Protein AF-A0A3P7DTS7-F1 (afdb_monomer_lite)

pLDDT: mean 74.52, std 22.0, range [27.47, 95.12]

Foldseek 3Di:
DDDDDDDDDDDDDPDDPPPDDDPDPPPPDPCPPDPPPPPQVLQVVLLVVLLVVQVVCCVPPVDGDSPVSSVVSCVVPNPNHDDPVSSVVSVLVVVLCVVLVDDDDDPVCVVVVVVLCVDPVSVVVNVVVVVVVVVSCPVSDPDDDCVQQVCCVPPVNVVVDPDPVDGDGPPPPDPDDD

Radius of gyration: 28.7 Å; chains: 1; bounding box: 78×82×48 Å

Organism: Wuchereria bancrofti (NCBI:txid6293)

Structure (mmCIF, N/CA/C/O backbone):
data_AF-A0A3P7DTS7-F1
#
_entry.id   AF-A0A3P7DTS7-F1
#
loop_
_atom_site.group_PDB
_atom_site.id
_atom_site.type_symbol
_atom_site.label_atom_id
_atom_site.label_alt_id
_atom_site.label_comp_id
_atom_site.label_asym_id
_atom_site.label_entity_id
_atom_site.label_seq_id
_atom_site.pdbx_PDB_ins_code
_atom_site.Cartn_x
_atom_site.Cartn_y
_atom_site.Cartn_z
_atom_site.occupancy
_atom_site.B_iso_or_equiv
_atom_site.auth_seq_id
_atom_site.auth_comp_id
_atom_site.auth_asym_id
_atom_site.auth_atom_id
_atom_site.pdbx_PDB_model_num
ATOM 1 N N . MET A 1 1 ? 10.843 60.132 33.794 1.00 36.47 1 MET A N 1
ATOM 2 C CA . MET A 1 1 ? 12.134 60.605 33.256 1.00 36.47 1 MET A CA 1
ATOM 3 C C . MET A 1 1 ? 12.671 59.527 32.341 1.00 36.47 1 MET A C 1
ATOM 5 O O . MET A 1 1 ? 12.823 58.397 32.778 1.00 36.47 1 MET A O 1
ATOM 9 N N . ILE A 1 2 ? 12.825 59.859 31.064 1.00 34.41 2 ILE A N 1
ATOM 10 C CA . ILE A 1 2 ? 13.414 58.999 30.039 1.00 34.41 2 ILE A CA 1
ATOM 11 C C . ILE A 1 2 ? 14.927 59.214 30.133 1.00 34.41 2 ILE A C 1
ATOM 13 O O . ILE A 1 2 ? 15.391 60.320 29.863 1.00 34.41 2 ILE A O 1
ATOM 17 N N . GLU A 1 3 ? 15.685 58.200 30.550 1.00 32.91 3 GLU A N 1
ATOM 18 C CA . GLU A 1 3 ? 17.145 58.213 30.429 1.00 32.91 3 GLU A CA 1
ATOM 19 C C . GLU A 1 3 ? 17.544 57.639 29.068 1.00 32.91 3 GLU A C 1
ATOM 21 O O . GLU A 1 3 ? 17.490 56.436 28.822 1.00 32.91 3 GLU A O 1
ATOM 26 N N . HIS A 1 4 ? 17.960 58.537 28.178 1.00 30.34 4 HIS A N 1
ATOM 27 C CA . HIS A 1 4 ? 18.801 58.225 27.033 1.00 30.34 4 HIS A CA 1
ATOM 28 C C . HIS A 1 4 ? 20.237 57.981 27.516 1.00 30.34 4 HIS A C 1
ATOM 30 O O . HIS A 1 4 ? 20.854 58.882 28.083 1.00 30.34 4 HIS A O 1
ATOM 36 N N . LYS A 1 5 ? 20.810 56.811 27.213 1.00 34.59 5 LYS A N 1
ATOM 37 C CA . LYS A 1 5 ? 22.268 56.634 27.129 1.00 34.59 5 LYS A CA 1
ATOM 38 C C . LYS A 1 5 ? 22.629 55.933 25.824 1.00 34.59 5 LYS A C 1
ATOM 40 O O . LYS A 1 5 ? 22.258 54.792 25.576 1.00 34.59 5 LYS A O 1
ATOM 45 N N . SER A 1 6 ? 23.332 56.684 24.989 1.00 27.47 6 SER A N 1
ATOM 46 C CA . SER A 1 6 ? 23.875 56.335 23.681 1.00 27.47 6 SER A CA 1
ATOM 47 C C . SER A 1 6 ? 25.381 56.040 23.762 1.00 27.47 6 SER A C 1
ATOM 49 O O . SER A 1 6 ? 26.097 56.823 24.379 1.00 27.47 6 SER A O 1
ATOM 51 N N . HIS A 1 7 ? 25.819 55.005 23.021 1.00 28.27 7 HIS A N 1
ATOM 52 C CA . HIS A 1 7 ? 27.181 54.699 22.508 1.00 28.27 7 HIS A CA 1
ATOM 53 C C . HIS A 1 7 ? 28.302 54.301 23.496 1.00 28.27 7 HIS A C 1
ATOM 55 O O . HIS A 1 7 ? 28.314 54.802 24.616 1.00 28.27 7 HIS A O 1
ATOM 61 N N . PRO A 1 8 ? 29.211 53.349 23.131 1.00 34.53 8 PRO A N 1
ATOM 62 C CA . PRO A 1 8 ? 30.058 53.294 21.905 1.00 34.53 8 PRO A CA 1
ATOM 63 C C . PRO A 1 8 ? 29.959 51.961 21.109 1.00 34.53 8 PRO A C 1
ATOM 65 O O . PRO A 1 8 ? 29.666 50.916 21.672 1.00 34.53 8 PRO A O 1
ATOM 68 N N . THR A 1 9 ? 29.950 51.918 19.770 1.00 30.28 9 THR A N 1
ATOM 69 C CA . THR A 1 9 ? 31.063 51.959 18.782 1.00 30.28 9 THR A CA 1
ATOM 70 C C . THR A 1 9 ? 32.179 50.910 18.945 1.00 30.28 9 THR A C 1
ATOM 72 O O . THR A 1 9 ? 33.091 51.093 19.739 1.00 30.28 9 THR A O 1
ATOM 75 N N . GLY A 1 10 ? 32.145 49.894 18.066 1.00 28.77 10 GLY A N 1
ATOM 76 C CA . GLY A 1 10 ? 33.300 49.387 17.310 1.00 28.77 10 GLY A CA 1
ATOM 77 C C . GLY A 1 10 ? 34.329 48.509 18.029 1.00 28.77 10 GLY A C 1
ATOM 78 O O . GLY A 1 10 ? 35.309 49.022 18.557 1.00 28.77 10 GLY A O 1
ATOM 79 N N . PHE A 1 11 ? 34.214 47.182 17.884 1.00 34.56 11 PHE A N 1
ATOM 80 C CA . PHE A 1 11 ? 35.378 46.296 17.987 1.00 34.56 11 PHE A CA 1
ATOM 81 C C . PHE A 1 11 ? 35.572 45.488 16.698 1.00 34.56 11 PHE A C 1
ATOM 83 O O . PHE A 1 11 ? 34.821 44.580 16.354 1.00 34.56 11 PHE A O 1
ATOM 90 N N . ASN A 1 12 ? 36.592 45.946 15.982 1.00 29.36 12 ASN A N 1
ATOM 91 C CA . ASN A 1 12 ? 37.259 45.458 14.786 1.00 29.36 12 ASN A CA 1
ATOM 92 C C . ASN A 1 12 ? 37.348 43.934 14.564 1.00 29.36 12 ASN A C 1
ATOM 94 O O . ASN A 1 12 ? 37.830 43.189 15.410 1.00 29.36 12 ASN A O 1
ATOM 98 N N . SER A 1 13 ? 37.056 43.556 13.313 1.00 29.70 13 SER A N 1
ATOM 99 C CA . SER A 1 13 ? 37.882 42.716 12.426 1.00 29.70 13 SER A CA 1
ATOM 100 C C . SER A 1 13 ? 38.562 41.492 13.055 1.00 29.70 13 SER A C 1
ATOM 102 O O . SER A 1 13 ? 39.748 41.512 13.394 1.00 29.70 13 SER A O 1
ATOM 104 N N . MET A 1 14 ? 37.832 40.375 13.116 1.00 33.31 14 MET A N 1
ATOM 105 C CA . MET A 1 14 ? 38.456 39.059 13.236 1.00 33.31 14 MET A CA 1
ATOM 106 C C . MET A 1 14 ? 38.889 38.603 11.843 1.00 33.31 14 MET A C 1
ATOM 108 O O . MET A 1 14 ? 38.082 38.289 10.971 1.00 33.31 14 MET A O 1
ATOM 112 N N . LYS A 1 15 ? 40.204 38.696 11.646 1.00 32.66 15 LYS A N 1
ATOM 113 C CA . LYS A 1 15 ? 40.953 38.434 10.421 1.00 32.66 15 LYS A CA 1
ATOM 114 C C . LYS A 1 15 ? 40.528 37.123 9.763 1.00 32.66 15 LYS A C 1
ATOM 116 O O . LYS A 1 15 ? 40.462 36.087 10.418 1.00 32.66 15 LYS A O 1
ATOM 121 N N . ALA A 1 16 ? 40.334 37.184 8.448 1.00 32.38 16 ALA A N 1
ATOM 122 C CA . ALA A 1 16 ? 40.253 36.028 7.572 1.00 32.38 16 ALA A CA 1
ATOM 123 C C . ALA A 1 16 ? 41.529 35.185 7.727 1.00 32.38 16 ALA A C 1
ATOM 125 O O . ALA A 1 16 ? 42.580 35.501 7.166 1.00 32.38 16 ALA A O 1
ATOM 126 N N . THR A 1 17 ? 41.456 34.132 8.538 1.00 35.34 17 THR A N 1
ATOM 127 C CA . THR A 1 17 ? 42.524 33.145 8.639 1.00 35.34 17 THR A CA 1
ATOM 128 C C . THR A 1 17 ? 42.531 32.368 7.334 1.00 35.34 17 THR A C 1
ATOM 130 O O . THR A 1 17 ? 41.651 31.558 7.066 1.00 35.34 17 THR A O 1
ATOM 133 N N . HIS A 1 18 ? 43.521 32.687 6.511 1.00 32.66 18 HIS A N 1
ATOM 134 C CA . HIS A 1 18 ? 43.873 32.049 5.256 1.00 32.66 18 HIS A CA 1
ATOM 135 C C . HIS A 1 18 ? 44.102 30.543 5.483 1.00 32.66 18 HIS A C 1
ATOM 137 O O . HIS A 1 18 ? 45.225 30.104 5.749 1.00 32.66 18 HIS A O 1
ATOM 143 N N . THR A 1 19 ? 43.038 29.740 5.433 1.00 35.66 19 THR A N 1
ATOM 144 C CA . THR A 1 19 ? 43.130 28.281 5.470 1.00 35.66 19 THR A CA 1
ATOM 145 C C . THR A 1 19 ? 43.771 27.828 4.167 1.00 35.66 19 THR A C 1
ATOM 147 O O . THR A 1 19 ? 43.203 27.866 3.080 1.00 35.66 19 THR A O 1
ATOM 150 N N . ARG A 1 20 ? 45.052 27.501 4.302 1.00 34.19 20 ARG A N 1
ATOM 151 C CA . ARG A 1 20 ? 45.963 27.021 3.274 1.00 34.19 20 ARG A CA 1
ATOM 152 C C . ARG A 1 20 ? 45.330 25.799 2.590 1.00 34.19 20 ARG A C 1
ATOM 154 O O . ARG A 1 20 ? 45.119 24.785 3.249 1.00 34.19 20 ARG A O 1
ATOM 161 N N . PHE A 1 21 ? 45.005 25.909 1.300 1.00 36.44 21 PHE A N 1
ATOM 162 C CA . PHE A 1 21 ? 44.602 24.757 0.491 1.00 36.44 21 PHE A CA 1
ATOM 163 C C . PHE A 1 21 ? 45.713 23.694 0.556 1.00 36.44 21 PHE A C 1
ATOM 165 O O . PHE A 1 21 ? 46.879 24.044 0.343 1.00 36.44 21 PHE A O 1
ATOM 172 N N . PRO A 1 22 ? 45.401 22.430 0.890 1.00 38.31 22 PRO A N 1
ATOM 173 C CA . PRO A 1 22 ? 46.414 21.390 1.003 1.00 38.31 22 PRO A CA 1
ATOM 174 C C . PRO A 1 22 ? 47.018 21.088 -0.373 1.00 38.31 22 PRO A C 1
ATOM 176 O O . PRO A 1 22 ? 46.310 20.844 -1.348 1.00 38.31 22 PRO A O 1
ATOM 179 N N . SER A 1 23 ? 48.348 21.137 -0.444 1.00 47.91 23 SER A N 1
ATOM 180 C CA . SER A 1 23 ? 49.154 21.002 -1.663 1.00 47.91 23 SER A CA 1
ATOM 181 C C . SER A 1 23 ? 49.487 19.552 -2.029 1.00 47.91 23 SER A C 1
ATOM 183 O O . SER A 1 23 ? 50.338 19.320 -2.884 1.00 47.91 23 SER A O 1
ATOM 185 N N . SER A 1 24 ? 48.861 18.566 -1.383 1.00 36.00 24 SER A N 1
ATOM 186 C CA . SER A 1 24 ? 49.081 17.156 -1.686 1.00 36.00 24 SER A CA 1
ATOM 187 C C . SER A 1 24 ? 47.774 16.361 -1.519 1.00 36.00 24 SER A C 1
ATOM 189 O O . SER A 1 24 ? 47.041 16.580 -0.552 1.00 36.00 24 SER A O 1
ATOM 191 N N . PRO A 1 25 ? 47.448 15.446 -2.451 1.00 50.06 25 PRO A N 1
ATOM 192 C CA . PRO A 1 25 ? 46.211 14.665 -2.404 1.00 50.06 25 PRO A CA 1
ATOM 193 C C . PRO A 1 25 ? 46.178 13.618 -1.276 1.00 50.06 25 PRO A C 1
ATOM 195 O O . PRO A 1 25 ? 45.142 12.992 -1.076 1.00 50.06 25 PRO A O 1
ATOM 198 N N . PHE A 1 26 ? 47.274 13.431 -0.533 1.00 45.91 26 PHE A N 1
ATOM 199 C CA . PHE A 1 26 ? 47.358 12.454 0.558 1.00 45.91 26 PHE A CA 1
ATOM 200 C C . PHE A 1 26 ? 47.101 13.041 1.954 1.00 45.91 26 PHE A C 1
ATOM 202 O O . PHE A 1 26 ? 46.939 12.272 2.895 1.00 45.91 26 PHE A O 1
ATOM 209 N N . ASP A 1 27 ? 46.980 14.368 2.087 1.00 39.72 27 ASP A N 1
ATOM 210 C CA . ASP A 1 27 ? 46.731 15.026 3.382 1.00 39.72 27 ASP A CA 1
ATOM 211 C C . ASP A 1 27 ? 45.262 15.418 3.609 1.00 39.72 27 ASP A C 1
ATOM 213 O O . ASP A 1 27 ? 44.934 16.058 4.611 1.00 39.72 27 ASP A O 1
ATOM 217 N N . ALA A 1 28 ? 44.346 15.039 2.712 1.00 40.72 28 ALA A N 1
ATOM 218 C CA . ALA A 1 28 ? 42.929 15.084 3.046 1.00 40.72 28 ALA A CA 1
ATOM 219 C C . ALA A 1 28 ? 42.670 13.948 4.050 1.00 40.72 28 ALA A C 1
ATOM 221 O O . ALA A 1 28 ? 42.812 12.782 3.667 1.00 40.72 28 ALA A O 1
ATOM 222 N N . PRO A 1 29 ? 42.298 14.237 5.316 1.00 38.75 29 PRO A N 1
ATOM 223 C CA . PRO A 1 29 ? 41.859 13.182 6.212 1.00 38.75 29 PRO A CA 1
ATOM 224 C C . PRO A 1 29 ? 40.735 12.485 5.480 1.00 38.75 29 PRO A C 1
ATOM 226 O O . PRO A 1 29 ? 39.833 13.174 5.014 1.00 38.75 29 PRO A O 1
ATOM 229 N N . THR A 1 30 ? 40.849 11.170 5.322 1.00 40.69 30 THR A N 1
ATOM 230 C CA . THR A 1 30 ? 39.869 10.260 4.740 1.00 40.69 30 THR A CA 1
ATOM 231 C C . THR A 1 30 ? 38.453 10.685 5.130 1.00 40.69 30 THR A C 1
ATOM 233 O O . THR A 1 30 ? 37.888 10.213 6.115 1.00 40.69 30 THR A O 1
ATOM 236 N N . LEU A 1 31 ? 37.882 11.612 4.354 1.00 41.22 31 LEU A N 1
ATOM 237 C CA . LEU A 1 31 ? 36.515 12.101 4.443 1.00 41.22 31 LEU A CA 1
ATOM 238 C C . LEU A 1 31 ? 35.659 11.016 3.798 1.00 41.22 31 LEU A C 1
ATOM 240 O O . LEU A 1 31 ? 34.982 11.210 2.797 1.00 41.22 31 LEU A O 1
ATOM 244 N N . LEU A 1 32 ? 35.709 9.833 4.404 1.00 45.75 32 LEU A N 1
ATOM 245 C CA . LEU A 1 32 ? 34.813 8.713 4.164 1.00 45.75 32 LEU A CA 1
ATOM 246 C C . LEU A 1 32 ? 33.495 8.923 4.928 1.00 45.75 32 LEU A C 1
ATOM 248 O O . LEU A 1 32 ? 32.799 7.976 5.280 1.00 45.75 32 LEU A O 1
ATOM 252 N N . THR A 1 33 ? 33.151 10.178 5.214 1.00 42.16 33 THR A N 1
ATOM 253 C CA . THR A 1 33 ? 31.986 10.574 5.992 1.00 42.16 33 THR A CA 1
ATOM 254 C C . THR A 1 33 ? 31.132 11.505 5.141 1.00 42.16 33 THR A C 1
ATOM 256 O O . THR A 1 33 ? 31.444 12.688 5.030 1.00 42.16 33 THR A O 1
ATOM 259 N N . SER A 1 34 ? 30.082 10.951 4.515 1.00 47.47 34 SER A N 1
ATOM 260 C CA . SER A 1 34 ? 28.771 11.593 4.242 1.00 47.47 34 SER A CA 1
ATOM 261 C C . SER A 1 34 ? 28.111 11.184 2.909 1.00 47.47 34 SER A C 1
ATOM 263 O O . SER A 1 34 ? 26.918 11.411 2.737 1.00 47.47 34 SER A O 1
ATOM 265 N N . GLN A 1 35 ? 28.788 10.511 1.968 1.00 44.25 35 GLN A N 1
ATOM 266 C CA . GLN A 1 35 ? 28.111 10.134 0.706 1.00 44.25 35 GLN A CA 1
ATOM 267 C C . GLN A 1 35 ? 27.339 8.802 0.743 1.00 44.25 35 GLN A C 1
ATOM 269 O O . GLN A 1 35 ? 26.480 8.567 -0.104 1.00 44.25 35 GLN A O 1
ATOM 274 N N . THR A 1 36 ? 27.546 7.945 1.746 1.00 48.75 36 THR A N 1
ATOM 275 C CA . THR A 1 36 ? 26.951 6.594 1.773 1.00 48.75 36 THR A CA 1
ATOM 276 C C . THR A 1 36 ? 25.587 6.484 2.459 1.00 48.75 36 THR A C 1
ATOM 278 O O . THR A 1 36 ? 24.913 5.475 2.280 1.00 48.75 36 THR A O 1
ATOM 281 N N . ILE A 1 37 ? 25.117 7.506 3.184 1.00 55.25 37 ILE A N 1
ATOM 282 C CA . ILE A 1 37 ? 23.807 7.448 3.874 1.00 55.25 37 ILE A CA 1
ATOM 283 C C . ILE A 1 37 ? 22.656 7.942 2.970 1.00 55.25 37 ILE A C 1
ATOM 285 O O . ILE A 1 37 ? 21.493 7.635 3.225 1.00 55.25 37 ILE A O 1
ATOM 289 N N . CYS A 1 38 ? 22.955 8.636 1.863 1.00 55.53 38 CYS A N 1
ATOM 290 C CA . CYS A 1 38 ? 21.939 9.360 1.087 1.00 55.53 38 CYS A CA 1
ATOM 291 C C . CYS A 1 38 ? 21.828 8.994 -0.402 1.00 55.53 38 CYS A C 1
ATOM 293 O O . CYS A 1 38 ? 20.898 9.480 -1.042 1.00 55.53 38 CYS A O 1
ATOM 295 N N . HIS A 1 39 ? 22.693 8.141 -0.966 1.00 48.56 39 HIS A N 1
ATOM 296 C CA . HIS A 1 39 ? 22.637 7.830 -2.407 1.00 48.56 39 HIS A CA 1
ATOM 297 C C . HIS A 1 39 ? 21.328 7.119 -2.811 1.00 48.56 39 HIS A C 1
ATOM 299 O O . HIS A 1 39 ? 20.720 7.467 -3.813 1.00 48.56 39 HIS A O 1
ATOM 305 N N . ASN A 1 40 ? 20.809 6.225 -1.958 1.00 52.94 40 ASN A N 1
ATOM 306 C CA . ASN A 1 40 ? 19.580 5.455 -2.229 1.00 52.94 40 ASN A CA 1
ATOM 307 C C . ASN A 1 40 ? 18.344 5.986 -1.472 1.00 52.94 40 ASN A C 1
ATOM 309 O O . ASN A 1 40 ? 17.281 5.361 -1.474 1.00 52.94 40 ASN A O 1
ATOM 313 N N . GLY A 1 41 ? 18.477 7.118 -0.769 1.00 56.84 41 GLY A N 1
ATOM 314 C CA . GLY A 1 41 ? 17.368 7.752 -0.046 1.00 56.84 41 GLY A CA 1
ATOM 315 C C . GLY A 1 41 ? 16.354 8.416 -0.980 1.00 56.84 41 GLY A C 1
ATOM 316 O O . GLY A 1 41 ? 15.178 8.489 -0.632 1.00 56.84 41 GLY A O 1
ATOM 317 N N . GLY A 1 42 ? 16.797 8.842 -2.171 1.00 62.62 42 GLY A N 1
ATOM 318 C CA . GLY A 1 42 ? 15.951 9.471 -3.190 1.00 62.62 42 GLY A CA 1
ATOM 319 C C . GLY A 1 42 ? 14.773 8.589 -3.595 1.00 62.62 42 GLY A C 1
ATOM 320 O O . GLY A 1 42 ? 13.638 9.038 -3.504 1.00 62.62 42 GLY A O 1
ATOM 321 N N . GLY A 1 43 ? 15.037 7.314 -3.892 1.00 77.88 43 GLY A N 1
ATOM 322 C CA . GLY A 1 43 ? 14.031 6.350 -4.345 1.00 77.88 43 GLY A CA 1
ATOM 323 C C . GLY A 1 43 ? 12.868 6.115 -3.377 1.00 77.88 43 GLY A C 1
ATOM 324 O O . GLY A 1 43 ? 11.701 6.156 -3.759 1.00 77.88 43 GLY A O 1
ATOM 325 N N . ARG A 1 44 ? 13.168 5.879 -2.091 1.00 84.00 44 ARG A N 1
ATOM 326 C CA . ARG A 1 44 ? 12.124 5.622 -1.078 1.00 84.00 44 ARG A CA 1
ATOM 327 C C . ARG A 1 44 ? 11.338 6.881 -0.739 1.00 84.00 44 ARG A C 1
ATOM 329 O O . ARG A 1 44 ? 10.119 6.819 -0.624 1.00 84.00 44 ARG A O 1
ATOM 336 N N . SER A 1 45 ? 12.030 8.013 -0.601 1.00 87.25 45 SER A N 1
ATOM 337 C CA . SER A 1 45 ? 11.374 9.298 -0.366 1.00 87.25 45 SER A CA 1
ATOM 338 C C . SER A 1 45 ? 10.506 9.703 -1.557 1.00 87.25 45 SER A C 1
ATOM 340 O O . SER A 1 45 ? 9.411 10.207 -1.353 1.00 87.25 45 SER A O 1
ATOM 342 N N . GLY A 1 46 ? 10.944 9.436 -2.789 1.00 89.38 46 GLY A N 1
ATOM 343 C CA . GLY A 1 46 ? 10.154 9.670 -3.996 1.00 89.38 46 GLY A CA 1
ATOM 344 C C . GLY A 1 46 ? 8.911 8.824 -4.079 1.00 89.38 46 GLY A C 1
ATOM 345 O O . GLY A 1 46 ? 7.839 9.365 -4.324 1.00 89.38 46 GLY A O 1
ATOM 346 N N . ALA A 1 47 ? 9.036 7.524 -3.811 1.00 90.56 47 ALA A N 1
ATOM 347 C CA . ALA A 1 47 ? 7.882 6.639 -3.762 1.00 90.56 47 ALA A CA 1
ATOM 348 C C . ALA A 1 47 ? 6.866 7.090 -2.703 1.00 90.56 47 ALA A C 1
ATOM 350 O O . ALA A 1 47 ? 5.669 7.119 -2.970 1.00 90.56 47 ALA A O 1
ATOM 351 N N . PHE A 1 48 ? 7.345 7.516 -1.530 1.00 91.25 48 PHE A N 1
ATOM 352 C CA . PHE A 1 48 ? 6.491 8.075 -0.484 1.00 91.25 48 PHE A CA 1
ATOM 353 C C . PHE A 1 48 ? 5.798 9.375 -0.919 1.00 91.25 48 PHE A C 1
ATOM 355 O O . PHE A 1 48 ? 4.588 9.493 -0.762 1.00 91.25 48 PHE A O 1
ATOM 362 N N . LEU A 1 49 ? 6.535 10.329 -1.497 1.00 92.19 49 LEU A N 1
ATOM 363 C CA . LEU A 1 49 ? 5.971 11.599 -1.972 1.00 92.19 49 LEU A CA 1
ATOM 364 C C . LEU A 1 49 ? 4.960 11.390 -3.105 1.00 92.19 49 LEU A C 1
ATOM 366 O O . LEU A 1 49 ? 3.916 12.034 -3.121 1.00 92.19 49 LEU A O 1
ATOM 370 N N . ALA A 1 50 ? 5.248 10.479 -4.036 1.00 93.25 50 ALA A N 1
ATOM 371 C CA . ALA A 1 50 ? 4.337 10.126 -5.118 1.00 93.25 50 ALA A CA 1
ATOM 372 C C . ALA A 1 50 ? 3.049 9.498 -4.583 1.00 93.25 50 ALA A C 1
ATOM 374 O O . ALA A 1 50 ? 1.964 9.850 -5.044 1.00 93.25 50 ALA A O 1
ATOM 375 N N . LEU A 1 51 ? 3.169 8.596 -3.604 1.00 94.00 51 LEU A N 1
ATOM 376 C CA . LEU A 1 51 ? 2.035 7.965 -2.941 1.00 94.00 51 LEU A CA 1
ATOM 377 C C . LEU A 1 51 ? 1.173 9.002 -2.212 1.00 94.00 51 LEU A C 1
ATOM 379 O O . LEU A 1 51 ? -0.026 9.068 -2.457 1.00 94.00 51 LEU A O 1
ATOM 383 N N . ASP A 1 52 ? 1.779 9.834 -1.365 1.00 94.44 52 ASP A N 1
ATOM 384 C CA . ASP A 1 52 ? 1.077 10.858 -0.583 1.00 94.44 52 ASP A CA 1
ATOM 385 C C . ASP A 1 52 ? 0.334 11.857 -1.484 1.00 94.44 52 ASP A C 1
ATOM 387 O O . ASP A 1 52 ? -0.869 12.079 -1.330 1.00 94.44 52 ASP A O 1
ATOM 391 N N . ALA A 1 53 ? 1.010 12.363 -2.519 1.00 94.06 53 ALA A N 1
ATOM 392 C CA . ALA A 1 53 ? 0.410 13.291 -3.469 1.00 94.06 53 ALA A CA 1
ATOM 393 C C . ALA A 1 53 ? -0.755 12.663 -4.259 1.00 94.06 53 ALA A C 1
ATOM 395 O O . ALA A 1 53 ? -1.782 13.312 -4.470 1.00 94.06 53 ALA A O 1
ATOM 396 N N . ASN A 1 54 ? -0.636 11.391 -4.655 1.00 95.12 54 ASN A N 1
ATOM 397 C CA . ASN A 1 54 ? -1.718 10.672 -5.331 1.00 95.12 54 ASN A CA 1
ATOM 398 C C . ASN A 1 54 ? -2.891 10.354 -4.396 1.00 95.12 54 ASN A C 1
ATOM 400 O O . ASN A 1 54 ? -4.039 10.407 -4.827 1.00 95.12 54 ASN A O 1
ATOM 404 N N . LEU A 1 55 ? -2.641 10.072 -3.116 1.00 93.44 55 LEU A N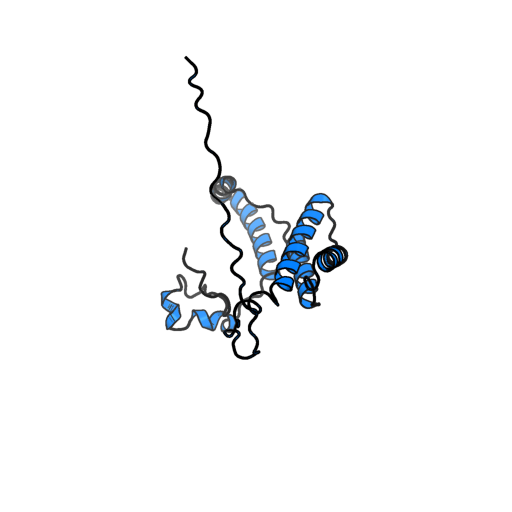 1
ATOM 405 C CA . LEU A 1 55 ? -3.706 9.895 -2.126 1.00 93.44 55 LEU A CA 1
ATOM 406 C C . LEU A 1 55 ? -4.482 11.197 -1.898 1.00 93.44 55 LEU A C 1
ATOM 408 O O . LEU A 1 55 ? -5.706 11.172 -1.757 1.00 93.44 55 LEU A O 1
ATOM 412 N N . GLU A 1 56 ? -3.803 12.345 -1.884 1.00 93.12 56 GLU A N 1
ATOM 413 C CA . GLU A 1 56 ? -4.480 13.641 -1.852 1.00 93.12 56 GLU A CA 1
ATOM 414 C C . GLU A 1 56 ? -5.291 13.914 -3.122 1.00 93.12 56 GLU A C 1
ATOM 416 O O . GLU A 1 56 ? -6.422 14.403 -3.031 1.00 93.12 56 GLU A O 1
ATOM 421 N N . LEU A 1 57 ? -4.733 13.602 -4.296 1.00 93.88 57 LEU A N 1
ATOM 422 C CA . LEU A 1 57 ? -5.425 13.743 -5.577 1.00 93.88 57 LEU A CA 1
ATOM 423 C C . LEU A 1 57 ? -6.692 12.883 -5.612 1.00 93.88 57 LEU A C 1
ATOM 425 O O . LEU A 1 57 ? -7.762 13.387 -5.966 1.00 93.88 57 LEU A O 1
ATOM 429 N N . LEU A 1 58 ? -6.588 11.631 -5.163 1.00 93.62 58 LEU A N 1
ATOM 430 C CA . LEU A 1 58 ? -7.697 10.689 -5.066 1.00 93.62 58 LEU A CA 1
ATOM 431 C C . LEU A 1 58 ? -8.815 11.243 -4.177 1.00 93.62 58 LEU A C 1
ATOM 433 O O . LEU A 1 58 ? -9.976 11.224 -4.577 1.00 93.62 58 LEU A O 1
ATOM 437 N N . LYS A 1 59 ? -8.484 11.810 -3.010 1.00 90.75 59 LYS A N 1
ATOM 438 C CA . LYS A 1 59 ? -9.480 12.418 -2.107 1.00 90.75 59 LYS A CA 1
ATOM 439 C C . LYS A 1 59 ? -10.176 13.639 -2.712 1.00 90.75 59 LYS A C 1
ATOM 441 O O . LYS A 1 59 ? -11.358 13.849 -2.461 1.00 90.75 59 LYS A O 1
ATOM 446 N N . LYS A 1 60 ? -9.446 14.469 -3.465 1.00 92.94 60 LYS A N 1
ATOM 447 C CA . LYS A 1 60 ? -9.958 15.739 -4.013 1.00 92.94 60 LYS A CA 1
ATOM 448 C C . LYS A 1 60 ? -10.731 15.557 -5.322 1.00 92.94 60 LYS A C 1
ATOM 450 O O . LYS A 1 60 ? -11.697 16.274 -5.557 1.00 92.94 60 LYS A O 1
ATOM 455 N N . THR A 1 61 ? -10.292 14.638 -6.179 1.00 93.81 61 THR A N 1
ATOM 456 C CA . THR A 1 61 ? -10.766 14.523 -7.572 1.00 93.81 61 THR A CA 1
ATOM 457 C C . THR A 1 61 ? -11.304 13.141 -7.934 1.00 93.81 61 THR A C 1
ATOM 459 O O . THR A 1 61 ? -11.933 12.994 -8.978 1.00 93.81 61 THR A O 1
ATOM 462 N N . GLY A 1 62 ? -11.060 12.123 -7.101 1.00 91.00 62 GLY A N 1
ATOM 463 C CA . GLY A 1 62 ? -11.368 10.728 -7.423 1.00 91.00 62 GLY A CA 1
ATOM 464 C C . GLY A 1 62 ? -10.440 10.110 -8.473 1.00 91.00 62 GLY A C 1
ATOM 465 O O . GLY A 1 62 ? -10.736 9.027 -8.968 1.00 91.00 62 GLY A O 1
ATOM 466 N N . GLN A 1 63 ? -9.345 10.787 -8.835 1.00 93.50 63 GLN A N 1
ATOM 467 C CA . GLN A 1 63 ? -8.398 10.341 -9.857 1.00 93.50 63 GLN A CA 1
ATOM 468 C C . GLN A 1 63 ? -7.020 10.057 -9.260 1.00 93.50 63 GLN A C 1
ATOM 470 O O . GLN A 1 63 ? -6.665 10.559 -8.195 1.00 93.50 63 GLN A O 1
ATOM 475 N N . ILE A 1 64 ? -6.250 9.236 -9.970 1.00 94.00 64 ILE A N 1
ATOM 476 C CA . ILE A 1 64 ? -4.877 8.862 -9.637 1.00 94.00 64 ILE A CA 1
ATOM 477 C C . ILE A 1 64 ? -4.042 9.052 -10.898 1.00 94.00 64 ILE A C 1
ATOM 479 O O . ILE A 1 64 ? -4.437 8.590 -11.967 1.00 94.00 64 ILE A O 1
ATOM 483 N N . ASP A 1 65 ? -2.882 9.687 -10.762 1.00 94.19 65 ASP A N 1
ATOM 484 C CA . ASP A 1 65 ? -1.917 9.856 -11.842 1.00 94.19 65 ASP A CA 1
ATOM 485 C C . ASP A 1 65 ? -0.495 9.621 -11.318 1.00 94.19 65 ASP A C 1
ATOM 487 O O . ASP A 1 65 ? 0.219 10.521 -10.881 1.00 94.19 65 ASP A O 1
ATOM 491 N N . VAL A 1 66 ? -0.056 8.366 -11.333 1.00 93.81 66 VAL A N 1
ATOM 492 C CA . VAL A 1 66 ? 1.283 8.016 -10.838 1.00 93.81 66 VAL A CA 1
ATOM 493 C C . VAL A 1 66 ? 2.376 8.516 -11.785 1.00 93.81 66 VAL A C 1
ATOM 495 O O . VAL A 1 66 ? 3.461 8.895 -11.342 1.00 93.81 66 VAL A O 1
ATOM 498 N N . TYR A 1 67 ? 2.110 8.516 -13.091 1.00 92.06 67 TYR A N 1
ATOM 499 C CA . TYR A 1 67 ? 3.126 8.789 -14.101 1.00 92.06 67 TYR A CA 1
ATOM 500 C C . TYR A 1 67 ? 3.466 10.276 -14.184 1.00 92.06 67 TYR A C 1
ATOM 502 O O . TYR A 1 67 ? 4.647 10.633 -14.173 1.00 92.06 67 TYR A O 1
ATOM 510 N N . GLU A 1 68 ? 2.457 11.147 -14.216 1.00 92.25 68 GLU A N 1
ATOM 511 C CA . GLU A 1 68 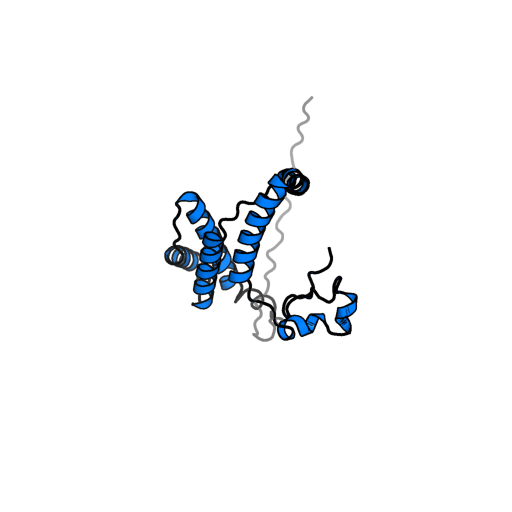? 2.686 12.590 -14.268 1.00 92.25 68 GLU A CA 1
ATOM 512 C C . GLU A 1 68 ? 3.322 13.091 -12.968 1.00 92.25 68 GLU A C 1
ATOM 514 O O . GLU A 1 68 ? 4.308 13.828 -13.001 1.00 92.25 68 GLU A O 1
ATOM 519 N N . TYR A 1 69 ? 2.862 12.601 -11.812 1.00 92.00 69 TYR A N 1
ATOM 520 C CA . TYR A 1 69 ? 3.508 12.917 -10.535 1.00 92.00 69 TYR A CA 1
ATOM 521 C C . TYR A 1 69 ? 4.945 12.396 -10.466 1.00 92.00 69 TYR A C 1
ATOM 523 O O . TYR A 1 69 ? 5.824 13.097 -9.963 1.00 92.00 69 TYR A O 1
ATOM 531 N N . GLY A 1 70 ? 5.220 11.211 -11.019 1.00 91.50 70 GLY A N 1
ATOM 532 C CA . GLY A 1 70 ? 6.580 10.693 -11.135 1.00 91.50 70 GLY A CA 1
ATOM 533 C C . GLY A 1 70 ? 7.491 11.619 -11.943 1.00 91.50 70 GLY A C 1
ATOM 534 O O . GLY A 1 70 ? 8.593 11.941 -11.496 1.00 91.50 70 GLY A O 1
ATOM 535 N N . LYS A 1 71 ? 7.014 12.140 -13.080 1.00 91.38 71 LYS A N 1
ATOM 536 C CA . LYS A 1 71 ? 7.753 13.141 -13.868 1.00 91.38 71 LYS A CA 1
ATOM 537 C C . LYS A 1 71 ? 7.986 14.437 -13.107 1.00 91.38 71 LYS A C 1
ATOM 539 O O . LYS A 1 71 ? 9.108 14.939 -13.113 1.00 91.38 71 LYS A O 1
ATOM 544 N N . ILE A 1 72 ? 6.956 14.978 -12.455 1.00 92.38 72 ILE A N 1
ATOM 545 C CA . ILE A 1 72 ? 7.064 16.208 -11.656 1.00 92.38 72 ILE A CA 1
ATOM 546 C C . ILE A 1 72 ? 8.149 16.040 -10.585 1.00 92.38 72 ILE A C 1
ATOM 548 O O . ILE A 1 72 ? 8.994 16.919 -10.414 1.00 92.38 72 ILE A O 1
ATOM 552 N N . LEU A 1 73 ? 8.172 14.889 -9.910 1.00 90.12 73 LEU A N 1
ATOM 553 C CA . LEU A 1 73 ? 9.159 14.577 -8.881 1.00 90.12 73 LEU A CA 1
ATOM 554 C C . LEU A 1 73 ? 10.580 14.441 -9.436 1.00 90.12 73 LEU A C 1
ATOM 556 O O . LEU A 1 73 ? 11.501 15.020 -8.862 1.00 90.12 73 LEU A O 1
ATOM 560 N N . ILE A 1 74 ? 10.764 13.733 -10.553 1.00 89.75 74 ILE A N 1
ATOM 561 C CA . ILE A 1 74 ? 12.076 13.579 -11.206 1.00 89.75 74 ILE A CA 1
ATOM 562 C C . ILE A 1 74 ? 12.600 14.933 -11.709 1.00 89.75 74 ILE A C 1
ATOM 564 O O . ILE A 1 74 ? 13.788 15.223 -11.571 1.00 89.75 74 ILE A O 1
ATOM 568 N N . ASN A 1 75 ? 11.719 15.786 -12.241 1.00 89.94 75 ASN A N 1
ATOM 569 C CA . ASN A 1 75 ? 12.068 17.140 -12.676 1.00 89.94 75 ASN A CA 1
ATOM 570 C C . ASN A 1 75 ? 12.464 18.041 -11.497 1.00 89.94 75 ASN A C 1
ATOM 572 O O . ASN A 1 75 ? 13.377 18.853 -11.626 1.00 89.94 75 ASN A O 1
ATOM 576 N N . ALA A 1 76 ? 11.794 17.906 -10.349 1.00 89.00 76 ALA A N 1
ATOM 577 C CA . ALA A 1 76 ? 12.128 18.658 -9.141 1.00 89.00 76 ALA A CA 1
ATOM 578 C C . ALA A 1 76 ? 13.442 18.177 -8.503 1.00 89.00 76 ALA A C 1
ATOM 580 O O . ALA A 1 76 ? 14.232 18.984 -8.009 1.00 89.00 76 ALA A O 1
ATOM 581 N N . ARG A 1 77 ? 13.685 16.862 -8.503 1.00 84.81 77 ARG A N 1
ATOM 582 C CA . ARG A 1 77 ? 14.923 16.246 -8.027 1.00 84.81 77 ARG A CA 1
ATOM 583 C C . ARG A 1 77 ? 15.233 14.995 -8.857 1.00 84.81 77 ARG A C 1
ATOM 585 O O . ARG A 1 77 ? 14.516 14.003 -8.723 1.00 84.81 77 ARG A O 1
ATOM 592 N N . PRO A 1 78 ? 16.326 14.990 -9.640 1.00 84.50 78 PRO A N 1
ATOM 593 C CA . PRO A 1 78 ? 16.752 13.796 -10.357 1.00 84.50 78 PRO A CA 1
ATOM 594 C C . PRO A 1 78 ? 16.932 12.616 -9.401 1.00 84.50 78 PRO A C 1
ATOM 596 O O . PRO A 1 78 ? 17.328 12.802 -8.245 1.00 84.50 78 PRO A O 1
ATOM 599 N N . HIS A 1 79 ? 16.670 11.411 -9.897 1.00 83.38 79 HIS A N 1
ATOM 600 C CA . HIS A 1 79 ? 16.852 10.161 -9.156 1.00 83.38 79 HIS A CA 1
ATOM 601 C C . HIS A 1 79 ? 15.899 9.926 -7.975 1.00 83.38 79 HIS A C 1
ATOM 603 O O . HIS A 1 79 ? 16.206 9.210 -7.017 1.00 83.38 79 HIS A O 1
ATOM 609 N N . LEU A 1 80 ? 14.720 10.557 -8.012 1.00 85.25 80 LEU A N 1
ATOM 610 C CA . LEU A 1 80 ? 13.701 10.361 -6.982 1.00 85.25 80 LEU A CA 1
ATOM 611 C C . LEU A 1 80 ? 12.832 9.119 -7.228 1.00 85.25 80 LEU A C 1
ATOM 613 O O . LEU A 1 80 ? 12.441 8.462 -6.269 1.00 85.25 80 LEU A O 1
ATOM 617 N N . ILE A 1 81 ? 12.559 8.781 -8.490 1.00 87.38 81 ILE A N 1
ATOM 618 C CA . ILE A 1 81 ? 11.940 7.511 -8.884 1.00 87.38 81 ILE A CA 1
ATOM 619 C C . ILE A 1 81 ? 12.716 6.966 -10.083 1.00 87.38 81 ILE A C 1
ATOM 621 O O . ILE A 1 81 ? 12.579 7.476 -11.191 1.00 87.38 81 ILE A O 1
ATOM 625 N N . ASP A 1 82 ? 13.532 5.942 -9.854 1.00 85.56 82 ASP A N 1
ATOM 626 C CA . ASP A 1 82 ? 14.484 5.419 -10.850 1.00 85.56 82 ASP A CA 1
ATOM 627 C C . ASP A 1 82 ? 14.205 3.980 -11.282 1.00 85.56 82 ASP A C 1
ATOM 629 O O . ASP A 1 82 ? 14.745 3.524 -12.288 1.00 85.56 82 ASP A O 1
ATOM 633 N N . SER A 1 83 ? 13.394 3.239 -10.524 1.00 87.56 83 SER A N 1
ATOM 634 C CA . SER A 1 83 ? 13.128 1.826 -10.804 1.00 87.56 83 SER A CA 1
ATOM 635 C C . SER A 1 83 ? 11.663 1.582 -11.133 1.00 87.56 83 SER A C 1
ATOM 637 O O . SER A 1 83 ? 10.764 2.172 -10.530 1.00 87.56 83 SER A O 1
ATOM 639 N N . VAL A 1 84 ? 11.427 0.628 -12.035 1.00 90.31 84 VAL A N 1
ATOM 640 C CA . VAL A 1 84 ? 10.099 0.059 -12.294 1.00 90.31 84 VAL A CA 1
ATOM 641 C C . VAL A 1 84 ? 9.491 -0.496 -11.005 1.00 90.31 84 VAL A C 1
ATOM 643 O O . VAL A 1 84 ? 8.306 -0.296 -10.771 1.00 90.31 84 VAL A O 1
ATOM 646 N N . ASP A 1 85 ? 10.302 -1.081 -10.119 1.00 89.19 85 ASP A N 1
ATOM 647 C CA . ASP A 1 85 ? 9.833 -1.623 -8.837 1.00 89.19 85 ASP A CA 1
ATOM 648 C C . ASP A 1 85 ? 9.242 -0.537 -7.927 1.00 89.19 85 ASP A C 1
ATOM 650 O O . ASP A 1 85 ? 8.314 -0.793 -7.165 1.00 89.19 85 ASP A O 1
ATOM 654 N N . GLN A 1 86 ? 9.760 0.695 -8.003 1.00 90.19 86 GLN A N 1
ATOM 655 C CA . GLN A 1 86 ? 9.227 1.822 -7.232 1.00 90.19 86 GLN A CA 1
ATOM 656 C C . GLN A 1 86 ? 7.880 2.268 -7.792 1.00 90.19 86 GLN A C 1
ATOM 658 O O . GLN A 1 86 ? 6.953 2.496 -7.021 1.00 90.19 86 GLN A O 1
ATOM 663 N N . TYR A 1 87 ? 7.747 2.341 -9.120 1.00 92.38 87 TYR A N 1
ATOM 664 C CA . TYR A 1 87 ? 6.457 2.595 -9.761 1.00 92.38 87 TYR A CA 1
ATOM 665 C C . TYR A 1 87 ? 5.441 1.510 -9.420 1.00 92.38 87 TYR A C 1
ATOM 667 O O . TYR A 1 87 ? 4.328 1.836 -9.018 1.00 92.38 87 TYR A O 1
ATOM 675 N N . GLN A 1 88 ? 5.829 0.238 -9.525 1.00 92.94 88 GLN A N 1
ATOM 676 C CA . GLN A 1 88 ? 4.974 -0.890 -9.175 1.00 92.94 88 GLN A CA 1
ATOM 677 C C . GLN A 1 88 ? 4.520 -0.803 -7.716 1.00 92.94 88 GLN A C 1
ATOM 679 O O . GLN A 1 88 ? 3.328 -0.890 -7.452 1.00 92.94 88 GLN A O 1
ATOM 684 N N . PHE A 1 89 ? 5.437 -0.522 -6.787 1.00 92.06 89 PHE A N 1
ATOM 685 C CA . PHE A 1 89 ? 5.092 -0.311 -5.384 1.00 92.06 89 PHE A CA 1
ATOM 686 C C . PHE A 1 89 ? 4.062 0.813 -5.190 1.00 92.06 89 PHE A C 1
ATOM 688 O O . PHE A 1 89 ? 3.127 0.652 -4.410 1.00 92.06 89 PHE A O 1
ATOM 695 N N . ILE A 1 90 ? 4.206 1.942 -5.894 1.00 94.19 90 ILE A N 1
ATOM 696 C CA . ILE A 1 90 ? 3.248 3.054 -5.802 1.00 94.19 90 ILE A CA 1
ATOM 697 C C . ILE A 1 90 ? 1.879 2.635 -6.355 1.00 94.19 90 ILE A C 1
ATOM 699 O O . ILE A 1 90 ? 0.864 2.915 -5.720 1.00 94.19 90 ILE A O 1
ATOM 703 N N . TYR A 1 91 ? 1.839 1.951 -7.503 1.00 95.12 91 TYR A N 1
ATOM 704 C CA . TYR A 1 91 ? 0.595 1.435 -8.082 1.00 95.12 91 TYR A CA 1
ATOM 705 C C . TYR A 1 91 ? -0.104 0.447 -7.151 1.00 95.12 91 TYR A C 1
ATOM 707 O O . TYR A 1 91 ? -1.299 0.601 -6.904 1.00 95.12 91 TYR A O 1
ATOM 715 N N . ASP A 1 92 ? 0.637 -0.519 -6.610 1.00 93.12 92 ASP A N 1
ATOM 716 C CA . ASP A 1 92 ? 0.108 -1.527 -5.695 1.00 93.12 92 ASP A CA 1
ATOM 717 C C . ASP A 1 92 ? -0.439 -0.850 -4.430 1.00 93.12 92 ASP A C 1
ATOM 719 O O . ASP A 1 92 ? -1.606 -1.030 -4.092 1.00 93.12 92 ASP A O 1
ATOM 723 N N . ALA A 1 93 ? 0.335 0.034 -3.791 1.00 93.06 93 ALA A N 1
ATOM 724 C CA . ALA A 1 93 ? -0.094 0.748 -2.586 1.00 93.06 93 ALA A CA 1
ATOM 725 C C . ALA A 1 93 ? -1.339 1.627 -2.814 1.00 93.06 93 ALA A C 1
ATOM 727 O O . ALA A 1 93 ? -2.219 1.706 -1.954 1.00 93.06 93 ALA A O 1
ATOM 728 N N . LEU A 1 94 ? -1.442 2.285 -3.971 1.00 94.38 94 LEU A N 1
ATOM 729 C CA . LEU A 1 94 ? -2.620 3.077 -4.329 1.00 94.38 94 LEU A CA 1
ATOM 730 C C . LEU A 1 94 ? -3.835 2.195 -4.622 1.00 94.38 94 LEU A C 1
ATOM 732 O O . LEU A 1 94 ? -4.941 2.522 -4.189 1.00 94.38 94 LEU A O 1
ATOM 736 N N . ALA A 1 95 ? -3.645 1.069 -5.310 1.00 92.69 95 ALA A N 1
ATOM 737 C CA . ALA A 1 95 ? -4.705 0.097 -5.545 1.00 92.69 95 ALA A CA 1
ATOM 738 C C . ALA A 1 95 ? -5.228 -0.484 -4.222 1.00 92.69 95 ALA A C 1
ATOM 740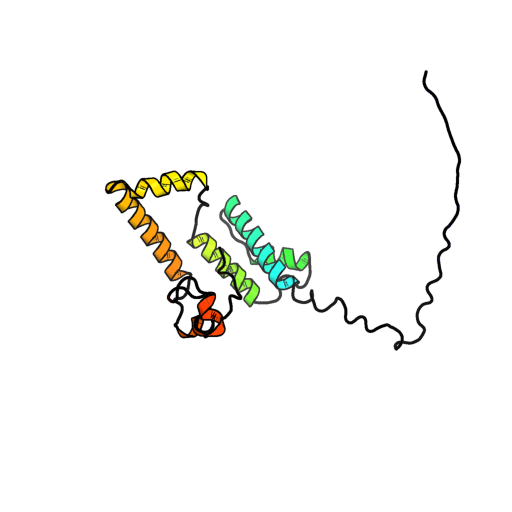 O O . ALA A 1 95 ? -6.442 -0.577 -4.029 1.00 92.69 95 ALA A O 1
ATOM 741 N N . GLU A 1 96 ? -4.335 -0.798 -3.280 1.00 90.94 96 GLU A N 1
ATOM 742 C CA . GLU A 1 96 ? -4.700 -1.222 -1.927 1.00 90.94 96 GLU A CA 1
ATOM 743 C C . GLU A 1 96 ? -5.493 -0.143 -1.186 1.00 90.94 96 GLU A C 1
ATOM 745 O O . GLU A 1 96 ? -6.514 -0.450 -0.567 1.00 90.94 96 GLU A O 1
ATOM 750 N N . ALA A 1 97 ? -5.074 1.122 -1.279 1.00 89.94 97 ALA A N 1
ATOM 751 C CA . ALA A 1 97 ? -5.772 2.238 -0.649 1.00 89.94 97 ALA A CA 1
ATOM 752 C C . ALA A 1 97 ? -7.200 2.409 -1.196 1.00 89.94 97 ALA A C 1
ATOM 754 O O . ALA A 1 97 ? -8.143 2.575 -0.417 1.00 89.94 97 ALA A O 1
ATOM 755 N N . VAL A 1 98 ? -7.371 2.306 -2.519 1.00 91.00 98 VAL A N 1
ATOM 756 C CA . VAL A 1 98 ? -8.683 2.362 -3.184 1.00 91.00 98 VAL A CA 1
ATOM 757 C C . VAL A 1 98 ? -9.558 1.172 -2.788 1.00 91.00 98 VAL A C 1
ATOM 759 O O . VAL A 1 98 ? -10.739 1.354 -2.497 1.00 91.00 98 VAL A O 1
ATOM 762 N N . LEU A 1 99 ? -8.997 -0.041 -2.747 1.00 89.69 99 LEU A N 1
ATOM 763 C CA . LEU A 1 99 ? -9.737 -1.253 -2.392 1.00 89.69 99 LEU A CA 1
ATOM 764 C C . LEU A 1 99 ? -10.188 -1.248 -0.926 1.00 89.69 99 LEU A C 1
ATOM 766 O O . LEU A 1 99 ? -11.298 -1.681 -0.619 1.00 89.69 99 LEU A O 1
ATOM 770 N N . CYS A 1 100 ? -9.325 -0.777 -0.025 1.00 86.44 100 CYS A N 1
ATOM 771 C CA . CYS A 1 100 ? -9.628 -0.687 1.395 1.00 86.44 100 CYS A CA 1
ATOM 772 C C . CYS A 1 100 ? -10.752 0.318 1.658 1.00 86.44 100 CYS A C 1
ATOM 774 O O . CYS A 1 100 ? -11.680 -0.002 2.399 1.00 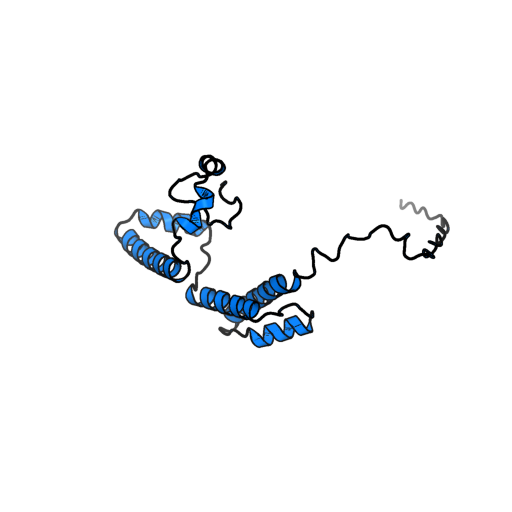86.44 100 CYS A O 1
ATOM 776 N N . ASN A 1 101 ? -10.659 1.522 1.077 1.00 82.56 101 ASN A N 1
ATOM 777 C CA . ASN A 1 101 ? -11.588 2.634 1.311 1.00 82.56 101 ASN A CA 1
ATOM 778 C C . ASN A 1 101 ? -11.969 2.792 2.804 1.00 82.56 101 ASN A C 1
ATOM 780 O O . ASN A 1 101 ? -13.141 2.932 3.164 1.00 82.56 101 ASN A O 1
ATOM 784 N N . ILE A 1 102 ? -10.975 2.658 3.694 1.00 75.25 102 ILE A N 1
ATOM 785 C CA . ILE A 1 102 ? -11.186 2.643 5.144 1.00 75.25 102 ILE A CA 1
ATOM 786 C C . ILE A 1 102 ? -11.153 4.076 5.661 1.00 75.25 102 ILE A C 1
ATOM 788 O O . ILE A 1 102 ? -10.119 4.742 5.630 1.00 75.25 102 ILE A O 1
ATOM 792 N N . GLU A 1 103 ? -12.273 4.509 6.228 1.00 78.75 103 GLU A N 1
ATOM 793 C CA . GLU A 1 103 ? -12.344 5.742 7.001 1.00 78.75 103 GLU A CA 1
ATOM 794 C C . GLU A 1 103 ? -11.676 5.550 8.374 1.00 78.75 103 GLU A C 1
ATOM 796 O O . GLU A 1 103 ? -12.041 4.621 9.111 1.00 78.75 103 GLU A O 1
ATOM 801 N N . PRO A 1 104 ? -10.729 6.422 8.768 1.00 82.94 104 PRO A N 1
ATOM 802 C CA . PRO A 1 104 ? -10.144 6.389 10.099 1.00 82.94 104 PRO A CA 1
ATOM 803 C C . PRO A 1 104 ? -11.221 6.444 11.191 1.00 82.94 104 PRO A C 1
ATOM 805 O O . PRO A 1 104 ? -12.104 7.307 11.206 1.00 82.94 104 PRO A O 1
ATOM 808 N N . ILE A 1 105 ? -11.151 5.512 12.144 1.00 86.19 105 ILE A N 1
ATOM 809 C CA . ILE A 1 105 ? -12.071 5.505 13.280 1.00 86.19 105 ILE A CA 1
ATOM 810 C C . ILE A 1 105 ? -11.492 6.375 14.387 1.00 86.19 105 ILE A C 1
ATOM 812 O O . ILE A 1 105 ? -10.557 5.988 15.083 1.00 86.19 105 ILE A O 1
ATOM 816 N N . GLU A 1 106 ? -12.122 7.526 14.593 1.00 90.88 106 GLU A N 1
ATOM 817 C CA . GLU A 1 106 ? -11.817 8.414 15.711 1.00 90.88 106 GLU A CA 1
ATOM 818 C C . GLU A 1 106 ? -11.873 7.691 17.065 1.00 90.88 106 GLU A C 1
ATOM 820 O O . GLU A 1 106 ? -12.824 6.957 17.361 1.00 90.88 106 GLU A O 1
ATOM 825 N N . MET A 1 107 ? -10.889 7.960 17.928 1.00 92.12 107 MET A N 1
ATOM 826 C CA . MET A 1 107 ? -10.694 7.265 19.209 1.00 92.12 107 MET A CA 1
ATOM 827 C C . MET A 1 107 ? -11.962 7.258 20.080 1.00 92.12 107 MET A C 1
ATOM 829 O O . MET A 1 107 ? -12.342 6.234 20.650 1.00 92.12 107 MET A O 1
ATOM 833 N N . TRP A 1 108 ? -12.689 8.377 20.141 1.00 91.94 108 TRP A N 1
ATOM 834 C CA . TRP A 1 108 ? -13.917 8.477 20.939 1.00 91.94 108 TRP A CA 1
ATOM 835 C C . TRP A 1 108 ? -15.070 7.619 20.393 1.00 91.94 108 TRP A C 1
ATOM 837 O O . TRP A 1 108 ? -15.934 7.182 21.159 1.00 91.94 108 TRP A O 1
ATOM 847 N N . LYS A 1 109 ? -15.089 7.324 19.085 1.00 90.50 109 LYS A N 1
ATOM 848 C CA . LYS A 1 109 ? -16.098 6.449 18.464 1.00 90.50 109 LYS A CA 1
ATOM 849 C C . LYS A 1 109 ? -15.870 4.979 18.832 1.00 90.50 109 LYS A C 1
ATOM 851 O O . LYS A 1 109 ? -16.828 4.201 18.815 1.00 90.50 109 LYS A O 1
ATOM 856 N N . LEU A 1 110 ? -14.656 4.596 19.242 1.00 90.44 110 LEU A N 1
ATOM 857 C CA . LEU A 1 110 ? -14.327 3.212 19.600 1.00 90.44 110 LEU A CA 1
ATOM 858 C C . LEU A 1 110 ? -15.134 2.698 20.795 1.00 90.44 110 LEU A C 1
ATOM 860 O O . LEU A 1 110 ? -15.592 1.560 20.756 1.00 90.44 110 LEU A O 1
ATOM 864 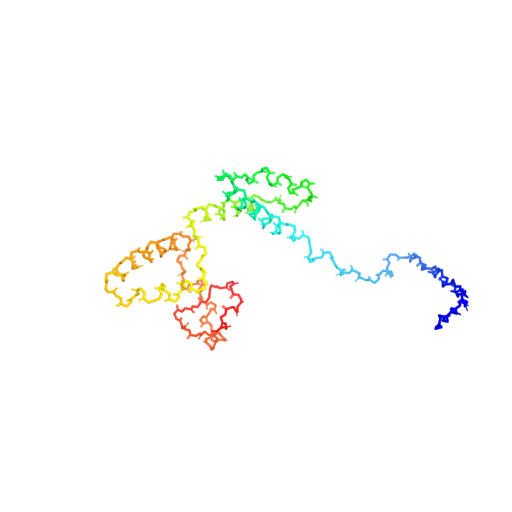N N . LYS A 1 111 ? -15.404 3.526 21.817 1.00 91.00 111 LYS A N 1
ATOM 865 C CA . LYS A 1 111 ? -16.233 3.120 22.974 1.00 91.00 111 LYS A CA 1
ATOM 866 C C . LYS A 1 111 ? -17.669 2.775 22.569 1.00 91.00 111 LYS A C 1
ATOM 868 O O . LYS A 1 111 ? -18.272 1.852 23.111 1.00 91.00 111 LYS A O 1
ATOM 873 N N . LYS A 1 112 ? -18.224 3.512 21.603 1.00 89.25 112 LYS A N 1
ATOM 874 C CA . LYS A 1 112 ? -19.544 3.212 21.033 1.00 89.25 112 LYS A CA 1
ATOM 875 C C . LYS A 1 112 ? -19.487 1.927 20.206 1.00 89.25 112 LYS A C 1
ATOM 877 O O . LYS A 1 112 ? -20.362 1.081 20.335 1.00 89.25 112 LYS A O 1
ATOM 882 N N . ARG A 1 113 ? -18.437 1.748 19.399 1.00 87.56 113 ARG A N 1
ATOM 883 C CA . ARG A 1 113 ? -18.224 0.530 18.603 1.00 87.56 113 ARG A CA 1
ATOM 884 C C . ARG A 1 113 ? -18.057 -0.714 19.480 1.00 87.56 113 ARG A C 1
ATOM 886 O O . ARG A 1 113 ? -18.658 -1.740 19.182 1.00 87.56 113 ARG A O 1
ATOM 893 N N . SER A 1 114 ? -17.345 -0.615 20.601 1.00 89.62 114 SER A N 1
ATOM 894 C CA . SER A 1 114 ? -17.188 -1.725 21.546 1.00 89.62 114 SER A CA 1
ATOM 895 C C . SER A 1 114 ? -18.480 -2.042 22.304 1.00 89.62 114 SER A C 1
ATOM 897 O O . SER A 1 114 ? -18.792 -3.212 22.513 1.00 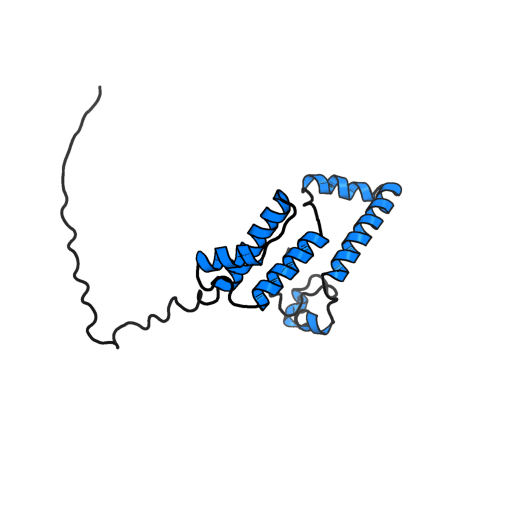89.62 114 SER A O 1
ATOM 899 N N . SER A 1 115 ? -19.288 -1.036 22.663 1.00 89.88 115 SER A N 1
ATOM 900 C CA . SER A 1 115 ? -20.572 -1.274 23.335 1.00 89.88 115 SER A CA 1
ATOM 901 C C . SER A 1 115 ? -21.609 -1.952 22.433 1.00 89.88 115 SER A C 1
ATOM 903 O O . SER A 1 115 ? -22.453 -2.691 22.943 1.00 89.88 115 SER A O 1
ATOM 905 N N . MET A 1 116 ? -21.518 -1.784 21.106 1.00 88.12 116 MET A N 1
ATOM 906 C CA . MET A 1 116 ? -22.395 -2.464 20.144 1.00 88.12 116 MET A CA 1
ATOM 907 C C . MET A 1 116 ? -22.303 -3.993 20.229 1.00 88.12 116 MET A C 1
ATOM 909 O O . MET A 1 116 ? -23.321 -4.656 20.051 1.00 88.12 116 MET A O 1
ATOM 913 N N . TYR A 1 117 ? -21.156 -4.563 20.608 1.00 88.50 117 TYR A N 1
ATOM 914 C CA . TYR A 1 117 ? -21.020 -6.014 20.792 1.00 88.50 117 TYR A CA 1
ATOM 915 C C . TYR A 1 117 ? -21.873 -6.589 21.935 1.00 88.50 117 TYR A C 1
ATOM 917 O O . TYR A 1 117 ? -22.083 -7.800 21.982 1.00 88.50 117 TYR A O 1
ATOM 925 N N . LYS A 1 118 ? -22.394 -5.752 22.847 1.00 89.06 118 LYS A N 1
ATOM 926 C CA . LYS A 1 118 ? -23.226 -6.211 23.973 1.00 89.06 118 LYS A CA 1
ATOM 927 C C . LYS A 1 118 ? -24.625 -6.659 23.541 1.00 89.06 118 LYS A C 1
ATOM 929 O O . LYS A 1 118 ? -25.189 -7.562 24.149 1.00 89.06 118 LYS A O 1
ATOM 934 N N . ALA A 1 119 ? -25.201 -6.034 22.513 1.00 88.00 119 ALA A N 1
ATOM 935 C CA . ALA A 1 119 ? -26.557 -6.335 22.056 1.00 88.00 119 ALA A CA 1
ATOM 936 C C . ALA A 1 119 ? -26.533 -7.337 20.891 1.00 88.00 119 ALA A C 1
ATOM 938 O O . ALA A 1 119 ? -25.873 -7.090 19.885 1.00 88.00 119 ALA A O 1
ATOM 939 N N . LYS A 1 120 ? -27.305 -8.432 20.977 1.00 87.56 120 LYS A N 1
ATOM 940 C CA . LYS A 1 120 ? -27.297 -9.528 19.981 1.00 87.56 120 LYS A CA 1
ATOM 941 C C . LYS A 1 120 ? -27.527 -9.053 18.537 1.00 87.56 120 LYS A C 1
ATOM 943 O O . LYS A 1 120 ? -26.818 -9.489 17.638 1.00 87.56 120 LYS A O 1
ATOM 948 N N . LYS A 1 121 ? -28.473 -8.130 18.323 1.00 89.19 121 LYS A N 1
ATOM 949 C CA . LYS A 1 121 ? -28.766 -7.552 16.996 1.00 89.19 121 LYS A CA 1
ATOM 950 C C . LYS A 1 121 ? -27.571 -6.777 16.429 1.00 89.19 121 LYS A C 1
ATOM 952 O O . LYS A 1 121 ? -27.194 -6.970 15.281 1.00 89.19 121 LYS A O 1
ATOM 957 N N . ASN A 1 122 ? -26.959 -5.926 17.249 1.00 89.38 122 ASN A N 1
ATOM 958 C CA . ASN A 1 122 ? -25.807 -5.120 16.844 1.00 89.38 122 ASN A CA 1
ATOM 959 C C . ASN A 1 122 ? -24.569 -5.994 16.618 1.00 89.38 122 ASN A C 1
ATOM 961 O O . ASN A 1 122 ? -23.791 -5.728 15.709 1.00 89.38 122 ASN A O 1
ATOM 965 N N . ARG A 1 123 ? -24.421 -7.067 17.403 1.00 89.25 123 ARG A N 1
ATOM 966 C CA . ARG A 1 123 ? -23.344 -8.041 17.251 1.00 89.25 123 ARG A CA 1
ATOM 967 C C . ARG A 1 123 ? -23.358 -8.711 15.876 1.00 89.25 123 ARG A C 1
ATOM 969 O O . ARG A 1 123 ? -22.301 -8.796 15.274 1.00 89.25 123 ARG A O 1
ATOM 976 N N . GLN A 1 124 ? -24.519 -9.103 15.348 1.00 89.81 124 GLN A N 1
ATOM 977 C CA . GLN A 1 124 ? -24.606 -9.707 14.008 1.00 89.81 124 GLN A CA 1
ATOM 978 C C . GLN A 1 124 ? -24.151 -8.748 12.901 1.00 89.81 124 GLN A C 1
ATOM 980 O O . GLN A 1 124 ? -23.377 -9.128 12.027 1.00 89.81 124 GLN A O 1
ATOM 985 N N . VAL A 1 125 ? -24.595 -7.488 12.959 1.00 88.06 125 VAL A N 1
ATOM 986 C CA . VAL A 1 125 ? -24.167 -6.446 12.008 1.00 88.06 125 VAL A CA 1
ATOM 987 C C . VAL A 1 125 ? -22.655 -6.235 12.093 1.00 88.06 125 VAL A C 1
ATOM 989 O O . VAL A 1 125 ? -21.972 -6.119 11.079 1.00 88.06 125 VAL A O 1
ATOM 992 N N . MET A 1 126 ? -22.130 -6.228 13.315 1.00 88.44 126 MET A N 1
ATOM 993 C CA . MET A 1 126 ? -20.718 -6.024 13.582 1.00 88.44 126 MET A CA 1
ATOM 994 C C . MET A 1 126 ? -19.854 -7.205 13.121 1.00 88.44 126 MET A C 1
ATOM 996 O O . MET A 1 126 ? -18.813 -6.991 12.514 1.00 88.44 126 MET A O 1
ATOM 1000 N N . GLU A 1 127 ? -20.296 -8.442 13.353 1.00 89.75 127 GLU A N 1
ATOM 1001 C CA . GLU A 1 127 ? -19.635 -9.658 12.867 1.00 89.75 127 GLU A CA 1
ATOM 1002 C C . GLU A 1 127 ? -19.603 -9.697 11.337 1.00 89.75 127 GLU A C 1
ATOM 1004 O O . GLU A 1 127 ? -18.573 -10.043 10.769 1.00 89.75 127 GLU A O 1
ATOM 1009 N N . ALA A 1 128 ? -20.676 -9.271 10.660 1.00 88.75 128 ALA A N 1
ATOM 1010 C CA . ALA A 1 128 ? -20.692 -9.162 9.202 1.00 88.75 128 ALA A CA 1
ATOM 1011 C C . ALA A 1 128 ? -19.710 -8.092 8.691 1.00 88.75 128 ALA A C 1
ATOM 1013 O O . ALA A 1 128 ? -18.975 -8.331 7.733 1.00 88.75 128 ALA A O 1
ATOM 1014 N N . GLN A 1 129 ? -19.651 -6.928 9.350 1.00 86.94 129 GLN A N 1
ATOM 1015 C CA . GLN A 1 129 ? -18.687 -5.880 9.010 1.00 86.94 129 GLN A CA 1
ATOM 1016 C C . GLN A 1 129 ? -17.242 -6.365 9.210 1.00 86.94 129 GLN A C 1
ATOM 1018 O O . GLN A 1 129 ? -16.414 -6.219 8.314 1.00 86.94 129 GLN A O 1
ATOM 1023 N N . VAL A 1 130 ? -16.950 -6.985 10.356 1.00 88.75 130 VAL A N 1
ATOM 1024 C CA . VAL A 1 130 ? -15.624 -7.540 10.654 1.00 88.75 130 VAL A CA 1
ATOM 1025 C C . VAL A 1 130 ? -15.272 -8.668 9.692 1.00 88.75 130 VAL A C 1
ATOM 1027 O O . VAL A 1 130 ? -14.130 -8.746 9.261 1.00 88.75 130 VAL A O 1
ATOM 1030 N N . ALA A 1 131 ? -16.223 -9.515 9.295 1.00 90.44 131 ALA A N 1
ATOM 1031 C CA . ALA A 1 131 ? -15.974 -10.562 8.308 1.00 90.44 131 ALA A CA 1
ATOM 1032 C C . ALA A 1 131 ? -15.540 -9.980 6.952 1.00 90.44 131 ALA A C 1
ATOM 1034 O O . ALA A 1 131 ? -14.628 -10.516 6.322 1.00 90.44 131 ALA A O 1
ATOM 1035 N N . ASN A 1 132 ? -16.136 -8.862 6.529 1.00 88.00 132 ASN A N 1
ATOM 1036 C CA . ASN A 1 132 ? -15.717 -8.156 5.318 1.00 88.00 132 ASN A CA 1
ATOM 1037 C C . ASN A 1 132 ? -14.311 -7.551 5.467 1.00 88.00 132 ASN A C 1
ATOM 1039 O O . ASN A 1 132 ? -13.483 -7.728 4.576 1.00 88.00 132 ASN A O 1
ATOM 1043 N N . GLU A 1 133 ? -14.017 -6.900 6.598 1.00 88.12 133 GLU A N 1
ATOM 1044 C CA . GLU A 1 133 ? -12.684 -6.352 6.903 1.00 88.12 133 GLU A CA 1
ATOM 1045 C C . GLU A 1 133 ? -11.619 -7.467 6.927 1.00 88.12 133 GLU A C 1
ATOM 1047 O O . GLU A 1 133 ? -10.573 -7.349 6.294 1.00 88.12 133 GLU A O 1
ATOM 1052 N N . VAL A 1 134 ? -11.908 -8.602 7.569 1.00 89.38 134 VAL A N 1
ATOM 1053 C CA . VAL A 1 134 ? -11.022 -9.776 7.605 1.00 89.38 134 VAL A CA 1
ATOM 1054 C C . VAL A 1 134 ? -10.820 -10.361 6.209 1.00 89.38 134 VAL A C 1
ATOM 1056 O O . VAL A 1 134 ? -9.699 -10.722 5.861 1.00 89.38 134 VAL A O 1
ATOM 1059 N N . LYS A 1 135 ? -11.867 -10.426 5.380 1.00 89.31 135 LYS A N 1
ATOM 1060 C CA . LYS A 1 135 ? -11.743 -10.891 3.994 1.00 89.31 135 LYS A CA 1
ATOM 1061 C C . LYS A 1 135 ? -10.798 -9.998 3.188 1.00 89.31 135 LYS A C 1
ATOM 1063 O O . LYS A 1 135 ? -9.947 -10.528 2.480 1.00 89.31 135 LYS A O 1
ATOM 1068 N N . LEU A 1 136 ? -10.918 -8.674 3.315 1.00 88.62 136 LEU A N 1
ATOM 1069 C CA . LEU A 1 136 ? -9.995 -7.725 2.682 1.00 88.62 136 LEU A CA 1
ATOM 1070 C C . LEU A 1 136 ? -8.559 -7.938 3.176 1.00 88.62 136 LEU A C 1
ATOM 1072 O O . LEU A 1 136 ? -7.650 -8.080 2.362 1.00 88.62 136 LEU A O 1
ATOM 1076 N N . LEU A 1 137 ? -8.364 -8.058 4.492 1.00 86.50 137 LEU A N 1
ATOM 1077 C CA . LEU A 1 137 ? -7.045 -8.298 5.084 1.00 86.50 137 LEU A CA 1
ATOM 1078 C C . LEU A 1 137 ? -6.394 -9.588 4.579 1.00 86.50 137 LEU A C 1
ATOM 1080 O O . LEU A 1 137 ? -5.198 -9.590 4.316 1.00 86.50 137 LEU A O 1
ATOM 1084 N N . VAL A 1 138 ? -7.160 -10.667 4.410 1.00 87.31 138 VAL A N 1
ATOM 1085 C CA . VAL A 1 138 ? -6.649 -11.943 3.880 1.00 87.31 138 VAL A CA 1
ATOM 1086 C C . VAL A 1 138 ? -6.291 -11.848 2.394 1.00 87.31 138 VAL A C 1
ATOM 1088 O O . VAL A 1 138 ? -5.369 -12.529 1.954 1.00 87.31 138 VAL A O 1
ATOM 1091 N N . MET A 1 139 ? -6.987 -11.014 1.614 1.00 86.69 139 MET A N 1
ATOM 1092 C CA . MET A 1 139 ? -6.634 -10.790 0.206 1.00 86.69 139 MET A CA 1
ATOM 1093 C C . MET A 1 139 ? -5.355 -9.962 0.055 1.00 86.69 139 MET A C 1
ATOM 1095 O O . MET A 1 139 ? -4.561 -10.241 -0.836 1.00 86.69 139 MET A O 1
ATOM 1099 N N . LEU A 1 140 ? -5.159 -8.966 0.922 1.00 87.12 140 LEU A N 1
ATOM 1100 C CA . LEU A 1 140 ? -4.011 -8.058 0.865 1.00 87.12 140 LEU A CA 1
ATOM 1101 C C . LEU A 1 140 ? -2.767 -8.626 1.555 1.00 87.12 140 LEU A C 1
ATOM 1103 O O . LEU A 1 140 ? -1.645 -8.458 1.088 1.00 87.12 140 LEU A O 1
ATOM 1107 N N . THR A 1 141 ? -2.948 -9.322 2.678 1.00 83.56 141 THR A N 1
ATOM 1108 C CA . THR A 1 141 ? -1.840 -9.869 3.464 1.00 83.56 141 THR A CA 1
ATOM 1109 C C . THR A 1 141 ? -1.650 -11.350 3.147 1.00 83.56 141 THR A C 1
ATOM 1111 O O . THR A 1 141 ? -2.495 -12.168 3.520 1.00 83.56 141 THR A O 1
ATOM 1114 N N . PRO A 1 142 ? -0.521 -11.754 2.538 1.00 79.56 142 PRO A N 1
ATOM 1115 C CA . PRO A 1 142 ? -0.268 -13.159 2.263 1.00 79.56 142 PRO A CA 1
ATOM 1116 C C . PRO A 1 142 ? -0.153 -13.954 3.567 1.00 79.56 142 PRO A C 1
ATOM 1118 O O . PRO A 1 142 ? 0.547 -13.549 4.503 1.00 79.56 142 PRO A O 1
ATOM 1121 N N . THR A 1 143 ? -0.791 -15.127 3.606 1.00 79.31 143 THR A N 1
ATOM 1122 C CA . THR A 1 143 ? -0.712 -16.046 4.747 1.00 79.31 143 THR A CA 1
ATOM 1123 C C . THR A 1 143 ? 0.743 -16.404 5.044 1.00 79.31 143 THR A C 1
ATOM 1125 O O . THR A 1 143 ? 1.451 -16.924 4.177 1.00 79.31 143 THR A O 1
ATOM 1128 N N . LEU A 1 144 ? 1.181 -16.139 6.274 1.00 79.25 144 LEU A N 1
ATOM 1129 C CA . LEU A 1 144 ? 2.527 -16.452 6.744 1.00 79.25 144 LEU A CA 1
ATOM 1130 C C . LEU A 1 144 ? 2.714 -17.964 6.840 1.00 79.25 144 LEU A C 1
ATOM 1132 O O . LEU A 1 144 ? 1.931 -18.653 7.495 1.00 79.25 144 LEU A O 1
ATOM 1136 N N . ARG A 1 145 ? 3.779 -18.487 6.234 1.00 82.56 145 ARG A N 1
ATOM 1137 C CA . ARG A 1 145 ? 4.193 -19.873 6.460 1.00 82.56 145 ARG A CA 1
ATOM 1138 C C . ARG A 1 145 ? 4.993 -19.949 7.755 1.00 82.56 145 ARG A C 1
ATOM 1140 O O . ARG A 1 145 ? 5.690 -19.004 8.118 1.00 82.56 145 ARG A O 1
ATOM 1147 N N . ILE A 1 146 ? 5.007 -21.115 8.401 1.00 80.69 146 ILE A N 1
ATOM 1148 C CA . ILE A 1 146 ? 5.843 -21.352 9.594 1.00 80.69 146 ILE A CA 1
ATOM 1149 C C . ILE A 1 146 ? 7.323 -21.006 9.344 1.00 80.69 146 ILE A C 1
ATOM 1151 O O . ILE A 1 146 ? 8.013 -20.480 10.215 1.00 80.69 146 ILE A O 1
ATOM 1155 N N . GLY A 1 147 ? 7.795 -21.219 8.109 1.00 82.25 147 GLY A N 1
ATOM 1156 C CA . GLY A 1 147 ? 9.133 -20.834 7.671 1.00 82.25 147 GLY A CA 1
ATOM 1157 C C . GLY A 1 147 ? 9.373 -19.323 7.711 1.00 82.25 147 GLY A C 1
ATOM 1158 O O . GLY A 1 147 ? 10.460 -18.907 8.118 1.00 82.25 147 GLY A O 1
ATOM 1159 N N . ASP A 1 148 ? 8.373 -18.508 7.372 1.00 83.12 148 ASP A N 1
ATOM 1160 C CA . ASP A 1 148 ? 8.453 -17.041 7.361 1.00 83.12 148 ASP A CA 1
ATOM 1161 C C . ASP A 1 148 ? 8.564 -16.455 8.771 1.00 83.12 148 ASP A C 1
ATOM 1163 O O . ASP A 1 148 ? 9.083 -15.352 8.936 1.00 83.12 148 ASP A O 1
ATOM 1167 N N . CYS A 1 149 ? 8.136 -17.206 9.788 1.00 84.31 149 CYS A N 1
ATOM 1168 C CA . CYS A 1 149 ? 8.173 -16.813 11.196 1.00 84.31 149 CYS A CA 1
ATOM 1169 C C . CYS A 1 149 ? 9.232 -17.567 12.021 1.00 84.31 149 CYS A C 1
ATOM 1171 O O . CYS A 1 149 ? 9.352 -17.357 13.228 1.00 84.31 149 CYS A O 1
ATOM 1173 N N . ALA A 1 150 ? 10.049 -18.418 11.384 1.00 84.00 150 ALA A N 1
ATOM 1174 C CA . ALA A 1 150 ? 11.058 -19.241 12.059 1.00 84.00 150 ALA A CA 1
ATOM 1175 C C . ALA A 1 150 ? 12.021 -18.421 12.941 1.00 84.00 150 ALA A C 1
ATOM 1177 O O . ALA A 1 150 ? 12.450 -18.894 13.992 1.00 84.00 150 ALA A O 1
ATOM 1178 N N . GLY A 1 151 ? 12.327 -17.177 12.547 1.00 81.56 151 GLY A N 1
ATOM 1179 C CA . GLY A 1 151 ? 13.152 -16.257 13.335 1.00 81.56 151 GLY A CA 1
ATOM 1180 C C . GLY A 1 151 ? 12.573 -15.951 14.722 1.00 81.56 151 GLY A C 1
ATOM 1181 O O . GLY A 1 151 ? 13.325 -15.895 15.694 1.00 81.56 151 GLY A O 1
ATOM 1182 N N . GLY A 1 152 ? 11.248 -15.826 14.839 1.00 81.44 152 GLY A N 1
ATOM 1183 C CA . GLY A 1 152 ? 10.571 -15.578 16.113 1.00 81.44 152 GLY A CA 1
ATOM 1184 C C . GLY A 1 152 ? 10.623 -16.772 17.069 1.00 81.44 152 GLY A C 1
ATOM 1185 O O . GLY A 1 152 ? 10.692 -16.582 18.278 1.00 81.44 152 GLY A O 1
ATOM 1186 N N . HIS A 1 153 ? 10.677 -18.004 16.555 1.00 83.06 153 HIS A N 1
ATOM 1187 C CA . HIS A 1 153 ? 10.703 -19.224 17.378 1.00 83.06 153 HIS A CA 1
ATOM 1188 C C . HIS A 1 153 ? 12.093 -19.635 17.888 1.00 83.06 153 HIS A C 1
ATOM 1190 O O . HIS A 1 153 ? 12.205 -20.603 18.655 1.00 83.06 153 HIS A O 1
ATOM 1196 N N . ARG A 1 154 ? 13.150 -18.925 17.474 1.00 83.88 154 ARG A N 1
ATOM 1197 C CA . ARG A 1 154 ? 14.524 -19.166 17.937 1.00 83.88 154 ARG A CA 1
ATOM 1198 C C . ARG A 1 154 ? 14.606 -19.028 19.458 1.00 83.88 154 ARG A C 1
ATOM 1200 O O . ARG A 1 154 ? 13.908 -18.197 20.039 1.00 83.88 154 ARG A O 1
ATOM 1207 N N . LEU A 1 155 ? 15.442 -19.844 20.102 1.00 85.12 155 LEU A N 1
ATOM 1208 C CA . LEU A 1 155 ? 15.533 -19.918 21.568 1.00 85.12 155 LEU A CA 1
ATOM 1209 C C . LEU A 1 155 ? 15.817 -18.543 22.192 1.00 85.12 155 LEU A C 1
ATOM 1211 O O . LEU A 1 155 ? 15.174 -18.184 23.175 1.00 85.12 155 LEU A O 1
ATOM 1215 N N . GLU A 1 156 ? 16.677 -17.741 21.561 1.00 83.50 156 GLU A N 1
ATOM 1216 C CA . GLU A 1 156 ? 17.010 -16.374 21.979 1.00 83.50 156 GLU A CA 1
ATOM 1217 C C . GLU A 1 156 ? 15.851 -15.359 21.870 1.00 83.50 156 GLU A C 1
ATOM 1219 O O . GLU A 1 156 ? 15.906 -14.287 22.476 1.00 83.50 156 GLU A O 1
ATOM 1224 N N . ASN A 1 157 ? 14.797 -15.682 21.112 1.00 82.94 157 ASN A N 1
ATOM 1225 C CA . ASN A 1 157 ? 13.644 -14.809 20.876 1.00 82.94 157 ASN A CA 1
ATOM 1226 C C . ASN A 1 157 ? 12.376 -15.274 21.601 1.00 82.94 157 ASN A C 1
ATOM 1228 O O . ASN A 1 157 ? 11.465 -14.470 21.772 1.00 82.94 157 ASN A O 1
ATOM 1232 N N . ARG A 1 158 ? 12.315 -16.521 22.095 1.00 82.06 158 ARG A N 1
ATOM 1233 C CA . ARG A 1 158 ? 11.118 -17.061 22.769 1.00 82.06 158 ARG A CA 1
ATOM 1234 C C . ARG A 1 158 ? 10.637 -16.190 23.928 1.00 82.06 158 ARG A C 1
ATOM 1236 O O . ARG A 1 158 ? 9.446 -15.927 24.014 1.00 82.06 158 ARG A O 1
ATOM 1243 N N . GLY A 1 159 ? 11.555 -15.710 24.770 1.00 80.50 159 GLY A N 1
ATOM 1244 C CA . GLY A 1 159 ? 11.221 -14.835 25.902 1.00 80.50 159 GLY A CA 1
ATOM 1245 C C . GLY A 1 159 ? 10.760 -13.426 25.508 1.00 80.50 159 GLY A C 1
ATOM 1246 O O . GLY A 1 159 ? 10.259 -12.700 26.357 1.00 80.50 159 GLY A O 1
ATOM 1247 N N . LYS A 1 160 ? 10.924 -13.030 24.238 1.00 81.88 160 LYS A N 1
ATOM 1248 C CA . LYS A 1 160 ? 10.471 -11.733 23.709 1.00 81.88 160 LYS A CA 1
ATOM 1249 C C . LYS A 1 160 ? 9.068 -11.814 23.101 1.00 81.88 160 LYS A C 1
ATOM 1251 O O . LYS A 1 160 ? 8.466 -10.782 22.829 1.00 81.88 160 LYS A O 1
ATOM 1256 N N . ASN A 1 161 ? 8.548 -13.021 22.876 1.00 80.19 161 ASN A N 1
ATOM 1257 C CA . ASN A 1 161 ? 7.226 -13.211 22.295 1.00 80.19 161 ASN A CA 1
ATOM 1258 C C . ASN A 1 161 ? 6.184 -13.289 23.408 1.00 80.19 161 ASN A C 1
ATOM 1260 O O . ASN A 1 161 ? 6.267 -14.148 24.283 1.00 80.19 161 ASN A O 1
ATOM 1264 N N . ARG A 1 162 ? 5.165 -12.430 23.338 1.00 83.31 162 ARG A N 1
ATOM 1265 C CA . ARG A 1 162 ? 4.002 -12.510 24.235 1.00 83.31 162 ARG A CA 1
ATOM 1266 C C . ARG A 1 162 ? 3.147 -13.753 23.967 1.00 83.31 162 ARG A C 1
ATOM 1268 O O . ARG A 1 162 ? 2.559 -14.296 24.894 1.00 83.31 162 ARG A O 1
ATOM 1275 N N . ASP A 1 163 ? 3.079 -14.182 22.710 1.00 81.62 163 ASP A N 1
ATOM 1276 C CA . ASP A 1 163 ? 2.347 -15.366 22.267 1.00 81.62 163 ASP A CA 1
ATOM 1277 C C . ASP A 1 163 ? 3.213 -16.158 21.280 1.00 81.62 163 ASP A C 1
ATOM 1279 O O . ASP A 1 163 ? 3.786 -15.601 20.344 1.00 81.62 163 ASP A O 1
ATOM 1283 N N . VAL A 1 164 ? 3.314 -17.469 21.492 1.00 80.56 164 VAL A N 1
ATOM 1284 C CA . VAL A 1 164 ? 4.054 -18.373 20.605 1.00 80.56 164 VAL A CA 1
ATOM 1285 C C . VAL A 1 164 ? 3.376 -18.523 19.242 1.00 80.56 164 VAL A C 1
ATOM 1287 O O . VAL A 1 164 ? 4.063 -18.767 18.256 1.00 80.56 164 VAL A O 1
ATOM 1290 N N . MET A 1 165 ? 2.054 -18.352 19.168 1.00 81.81 165 MET A N 1
ATOM 1291 C CA . MET A 1 165 ? 1.287 -18.449 17.924 1.00 81.81 165 MET A CA 1
ATOM 1292 C C . MET A 1 165 ? 1.322 -17.157 17.102 1.00 81.81 165 MET A C 1
ATOM 1294 O O . MET A 1 165 ? 0.987 -17.177 15.918 1.00 81.81 165 MET A O 1
ATOM 1298 N N . VAL A 1 166 ? 1.745 -16.041 17.704 1.00 81.44 166 VAL A N 1
ATOM 1299 C CA . VAL A 1 166 ? 1.789 -14.723 17.063 1.00 81.44 166 VAL A CA 1
ATOM 1300 C C . VAL A 1 166 ? 3.212 -14.188 17.126 1.00 81.44 166 VAL A C 1
ATOM 1302 O O . VAL A 1 166 ? 3.604 -13.469 18.042 1.00 81.44 166 VAL A O 1
ATOM 1305 N N . VAL A 1 167 ? 3.993 -14.552 16.115 1.00 81.44 167 VAL A N 1
ATOM 1306 C CA . VAL A 1 167 ? 5.402 -14.173 15.986 1.00 81.44 167 VAL A CA 1
ATOM 1307 C C . VAL A 1 167 ? 5.640 -13.347 14.717 1.00 81.44 167 VAL A C 1
ATOM 1309 O O . VAL A 1 167 ? 5.001 -13.596 13.691 1.00 81.44 167 VAL A O 1
ATOM 1312 N N . PRO A 1 168 ? 6.558 -12.364 14.755 1.00 77.31 168 PRO A N 1
ATOM 1313 C CA . PRO A 1 168 ? 6.841 -11.513 13.605 1.00 77.31 168 PRO A CA 1
ATOM 1314 C C . PRO A 1 168 ? 7.475 -12.298 12.446 1.00 77.31 168 PRO A C 1
ATOM 1316 O O . PRO A 1 168 ? 8.221 -13.262 12.645 1.00 77.31 168 PRO A O 1
ATOM 1319 N N . ARG A 1 169 ? 7.226 -11.835 11.213 1.00 75.62 169 ARG A N 1
ATOM 1320 C CA . ARG A 1 169 ? 7.928 -12.313 10.008 1.00 75.62 169 ARG A CA 1
ATOM 1321 C C . ARG A 1 169 ? 9.432 -12.031 10.151 1.00 75.62 169 ARG A C 1
ATOM 1323 O O . ARG A 1 169 ? 9.803 -10.997 10.700 1.00 75.62 169 ARG A O 1
ATOM 1330 N N . ARG A 1 170 ? 10.293 -12.903 9.603 1.00 66.50 170 ARG A N 1
ATOM 1331 C CA . ARG A 1 170 ? 11.777 -12.873 9.683 1.00 66.50 170 ARG A CA 1
ATOM 1332 C C . ARG A 1 170 ? 12.438 -11.488 9.582 1.00 66.50 170 ARG A C 1
ATOM 1334 O O . ARG A 1 170 ? 13.494 -11.307 10.173 1.00 66.50 170 ARG A O 1
ATOM 1341 N N . PHE A 1 171 ? 11.858 -10.552 8.832 1.00 59.59 171 PHE A N 1
ATOM 1342 C CA . PHE A 1 171 ? 12.439 -9.232 8.554 1.00 59.59 171 PHE A CA 1
ATOM 1343 C C . PHE A 1 171 ? 11.922 -8.094 9.448 1.00 59.59 171 PHE A C 1
ATOM 1345 O O . PHE A 1 171 ? 12.411 -6.972 9.342 1.00 59.59 171 PHE A O 1
ATOM 1352 N N . LEU A 1 172 ? 10.957 -8.349 10.335 1.00 57.22 172 LEU A N 1
ATOM 1353 C CA . LEU A 1 172 ? 10.481 -7.352 11.293 1.00 57.22 172 LEU A CA 1
ATOM 1354 C C . LEU A 1 172 ? 11.331 -7.439 12.561 1.00 57.22 172 LEU A C 1
ATOM 1356 O O . LEU A 1 172 ? 11.057 -8.201 13.487 1.00 57.22 172 LEU A O 1
ATOM 1360 N N . TYR A 1 173 ? 12.409 -6.661 12.572 1.00 45.97 173 TYR A N 1
ATOM 1361 C CA . TYR A 1 173 ? 13.281 -6.502 13.724 1.00 45.97 173 TYR A CA 1
ATOM 1362 C C . TYR A 1 173 ? 12.512 -5.803 14.864 1.00 45.97 173 TYR A C 1
ATOM 1364 O O . TYR A 1 173 ? 12.294 -4.598 14.844 1.00 45.97 173 TYR A O 1
ATOM 1372 N N . TYR A 1 174 ? 12.118 -6.578 15.876 1.00 49.38 174 TYR A N 1
ATOM 1373 C CA . TYR A 1 174 ? 11.904 -6.131 17.262 1.00 49.38 174 TYR A CA 1
ATOM 1374 C C . TYR A 1 174 ? 10.671 -5.289 17.641 1.00 49.38 174 TYR A C 1
ATOM 1376 O O . TYR A 1 174 ? 10.608 -4.840 18.783 1.00 49.38 174 TYR A O 1
ATOM 1384 N N . ILE A 1 175 ? 9.643 -5.133 16.801 1.00 45.78 175 ILE A N 1
ATOM 1385 C CA . ILE A 1 175 ? 8.422 -4.411 17.221 1.00 45.78 175 ILE A CA 1
ATOM 1386 C C . ILE A 1 175 ? 7.375 -5.376 17.801 1.00 45.78 175 ILE A C 1
ATOM 1388 O O . ILE A 1 175 ? 6.362 -5.652 17.172 1.00 45.78 175 ILE A O 1
ATOM 1392 N N . ILE A 1 176 ? 7.614 -5.897 19.004 1.00 43.53 176 ILE A N 1
ATOM 1393 C CA . ILE A 1 176 ? 6.540 -6.337 19.915 1.00 43.53 176 ILE A CA 1
ATOM 1394 C C . ILE A 1 176 ? 6.985 -6.107 21.363 1.00 43.53 176 ILE A C 1
ATOM 1396 O O . ILE A 1 176 ? 7.338 -7.035 22.079 1.00 43.53 176 ILE A O 1
ATOM 1400 N N . SER A 1 177 ? 6.943 -4.841 21.778 1.00 35.09 177 SER A N 1
ATOM 1401 C CA . SER A 1 177 ? 6.810 -4.440 23.181 1.00 35.09 177 SER A CA 1
ATOM 1402 C C . SER A 1 177 ? 5.835 -3.261 23.237 1.00 35.09 177 SER A C 1
ATOM 1404 O O . SER A 1 177 ? 6.239 -2.124 23.014 1.00 35.09 177 SER A O 1
ATOM 1406 N N . PHE A 1 178 ? 4.557 -3.551 23.485 1.00 42.81 178 PHE A N 1
ATOM 1407 C CA . PHE A 1 178 ? 3.546 -2.609 23.974 1.00 42.81 178 PHE A CA 1
ATOM 1408 C C . PHE A 1 178 ? 2.701 -3.322 25.030 1.00 42.81 178 PHE A C 1
ATOM 1410 O O . PHE A 1 178 ? 2.278 -4.479 24.761 1.00 42.81 178 PHE A O 1
#

Sequence (178 aa):
MIEHKSHPTGFNSMKATHTRFPSSPFDAPTLLTSQTICHNGGGRSGAFLALDANLELLKKTGQIDVYEYGKILINARPHLIDSVDQYQFIYDALAEAVLCNIEPIEMWKLKKRSSMYKAKKNRQVMEAQVANEVKLLVMLTPTLRIGDCAGGHRLENRGKNRDVMVVPRRFLYYIISF

Secondary structure (DSSP, 8-state):
----------------------SSTT-S----SSSTTTTTHHHHHHHHHHHHHHHHHHHHHS---HHHHHHHHHHHSTTSS--HHHHHHHHHHHHHHHHH-PPP--HHHHHHHHHHTTSHHHHHHHHHHHHHHHHHHHHHSPPPPGGGGTTTTSHHHHTT-S-TTS---TT--S----

InterPro domains:
  IPR000242 Tyrosine-specific protein phosphatase, PTPase domain [PF00102] (37-96)
  IPR000242 Tyrosine-specific protein phosphatase, PTPase domain [PS50055] (38-97)
  IPR000387 Tyrosine-specific protein phosphatases domain [PS50056] (38-88)
  IPR003595 Protein-tyrosine phosphatase, catalytic [SM00404] (15-96)
  IPR029021 Protein-tyrosine phosphatase-like [G3DSA:3.90.190.10] (15-103)
  IPR029021 Protein-tyrosine phosphatase-like [SSF52799] (38-121)
  IPR050348 Protein-Tyrosine Phosphatase [PTHR19134] (38-169)